Protein AF-B3ECC7-F1 (afdb_monomer)

Solvent-accessible surface area (backbone atoms only — not comparable to full-atom values): 9288 Å² total; per-residue (Å²): 132,88,82,81,90,78,91,80,85,77,79,79,78,79,78,76,78,77,79,74,76,77,72,76,84,70,69,88,86,57,71,45,58,71,54,90,91,34,68,69,42,47,49,49,49,48,40,50,42,54,49,44,29,71,76,68,73,46,72,62,42,71,50,73,76,47,57,38,36,39,89,56,33,34,34,37,36,26,35,37,21,37,80,88,62,82,46,76,52,71,75,48,46,36,36,33,37,52,53,97,90,40,54,37,80,72,42,67,66,49,76,50,69,89,38,77,86,9,58,70,17,89,60,33,68,58,54,49,42,67,78,36,77,82,58,59,70,87,60,47,79,74,77,90,65,73,95,121

Foldseek 3Di:
DDDDDDDDPPPPPPPPPPPPPPPPPFDPPDKDFDDPPDPVVVLQVVQVQVVCCVPPVARWDWDWPDWIDGPQKIWTWTFTAHPVRPGTHDIWIFIWGQDPNHIHTPDTFDDDCPDCCGPNHPCNVVVVCVVPVPDDSVNPPPPPPDPD

Structure (mmCIF, N/CA/C/O backbone):
data_AF-B3ECC7-F1
#
_entry.id   AF-B3ECC7-F1
#
loop_
_atom_site.group_PDB
_atom_site.id
_atom_site.type_symbol
_atom_site.label_atom_id
_atom_site.label_alt_id
_atom_site.label_comp_id
_atom_site.label_asym_id
_atom_site.label_entity_id
_atom_site.label_seq_id
_atom_site.pdbx_PDB_ins_code
_atom_site.Cartn_x
_atom_site.Cartn_y
_atom_site.Cartn_z
_atom_site.occupancy
_atom_site.B_iso_or_equiv
_atom_site.auth_seq_id
_atom_site.auth_comp_id
_atom_site.auth_asym_id
_atom_site.auth_atom_id
_atom_site.pdbx_PDB_model_num
ATOM 1 N N . MET A 1 1 ? -70.792 -45.059 12.891 1.00 40.53 1 MET A N 1
ATOM 2 C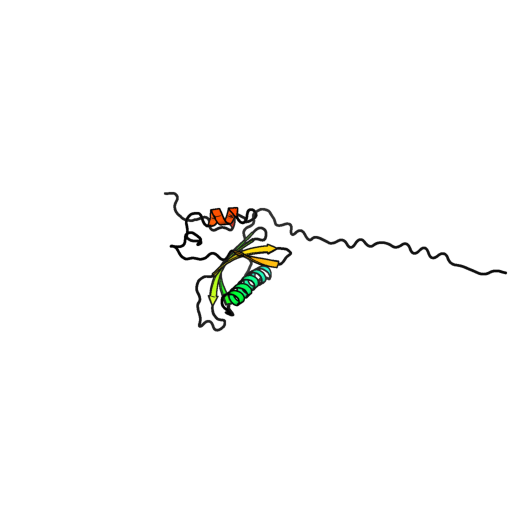 CA . MET A 1 1 ? -69.561 -45.835 12.640 1.00 40.53 1 MET A CA 1
ATOM 3 C C . MET A 1 1 ? -68.380 -44.907 12.806 1.00 40.53 1 MET A C 1
ATOM 5 O O . MET A 1 1 ? -68.370 -43.847 12.200 1.00 40.53 1 MET A O 1
ATOM 9 N N . LEU A 1 2 ? -67.477 -45.301 13.702 1.00 46.38 2 LEU A N 1
ATOM 10 C CA . LEU A 1 2 ? -66.160 -44.722 13.964 1.00 46.38 2 LEU A CA 1
ATOM 11 C C . LEU A 1 2 ? -65.395 -44.405 12.669 1.00 46.38 2 LEU A C 1
ATOM 13 O O . LEU A 1 2 ? -65.556 -45.140 11.701 1.00 46.38 2 LEU A O 1
ATOM 17 N N . LEU A 1 3 ? -64.496 -43.415 12.692 1.00 41.88 3 LEU A N 1
ATOM 18 C CA . LEU A 1 3 ? -63.047 -43.674 12.723 1.00 41.88 3 LEU A CA 1
ATOM 19 C C . LEU A 1 3 ? -62.225 -42.354 12.666 1.00 41.88 3 LEU A C 1
ATOM 21 O O . LEU A 1 3 ? -62.325 -41.607 11.705 1.00 41.88 3 LEU A O 1
ATOM 25 N N . PHE A 1 4 ? -61.417 -42.136 13.717 1.00 44.81 4 PHE A N 1
ATOM 26 C CA . PHE A 1 4 ? -60.007 -41.686 13.737 1.00 44.81 4 PHE A CA 1
ATOM 27 C C . PHE A 1 4 ? -59.604 -40.356 13.043 1.00 44.81 4 PHE A C 1
ATOM 29 O O . PHE A 1 4 ? -59.762 -40.191 11.847 1.00 44.81 4 PHE A O 1
ATOM 36 N N . SER A 1 5 ? -59.098 -39.363 13.801 1.00 49.75 5 SER A N 1
ATOM 37 C CA . SER A 1 5 ? -57.654 -39.156 14.116 1.00 49.75 5 SER A CA 1
ATOM 38 C C . SER A 1 5 ? -56.976 -38.336 12.991 1.00 49.75 5 SER A C 1
ATOM 40 O O . SER A 1 5 ? -57.178 -38.632 11.829 1.00 49.75 5 SER A O 1
ATOM 42 N N . VAL A 1 6 ? -56.200 -37.264 13.166 1.00 57.09 6 VAL A N 1
ATOM 43 C CA . VAL A 1 6 ? -55.197 -36.877 14.164 1.00 57.09 6 VAL A CA 1
ATOM 44 C C . VAL A 1 6 ? -55.022 -35.349 14.063 1.00 57.09 6 VAL A C 1
ATOM 46 O O . VAL A 1 6 ? -54.945 -34.800 12.965 1.00 57.09 6 VAL A O 1
ATOM 49 N N . TYR A 1 7 ? -54.909 -34.672 15.206 1.00 50.69 7 TYR A N 1
ATOM 50 C CA . TYR A 1 7 ? -54.369 -33.315 15.319 1.00 50.69 7 TYR A CA 1
ATOM 51 C C . TYR A 1 7 ? -52.893 -33.301 14.889 1.00 50.69 7 TYR A C 1
ATOM 53 O O . TYR A 1 7 ? -52.063 -33.891 15.575 1.00 50.69 7 TYR A O 1
ATOM 61 N N . PHE A 1 8 ? -52.536 -32.580 13.826 1.00 48.84 8 PHE A N 1
ATOM 62 C CA . PHE A 1 8 ? -51.145 -32.178 13.597 1.00 48.84 8 PHE A CA 1
ATOM 63 C C . PHE A 1 8 ? -51.011 -30.667 13.777 1.00 48.84 8 PHE A C 1
ATOM 65 O O . PHE A 1 8 ? -51.157 -29.876 12.848 1.00 48.84 8 PHE A O 1
ATOM 72 N N . LEU A 1 9 ? -50.728 -30.281 15.023 1.00 53.88 9 LEU A N 1
ATOM 73 C CA . LEU A 1 9 ? -50.093 -29.012 15.360 1.00 53.88 9 LEU A CA 1
ATOM 74 C C . LEU A 1 9 ? -48.678 -29.033 14.775 1.00 53.88 9 LEU A C 1
ATOM 76 O O . LEU A 1 9 ? -47.767 -29.604 15.370 1.00 53.88 9 LEU A O 1
ATOM 80 N N . VAL A 1 10 ? -48.480 -28.414 13.614 1.00 55.78 10 VAL A N 1
ATOM 81 C CA . VAL A 1 10 ? -47.130 -28.073 13.155 1.00 55.78 10 VAL A CA 1
ATOM 82 C C . VAL A 1 10 ? -46.835 -26.671 13.669 1.00 55.78 10 VAL A C 1
ATOM 84 O O . VAL A 1 10 ? -47.124 -25.664 13.028 1.00 55.78 10 VAL A O 1
ATOM 87 N N . SER A 1 11 ? -46.301 -26.611 14.886 1.00 54.09 11 SER A N 1
ATOM 88 C CA . SER A 1 11 ? -45.665 -25.418 15.430 1.00 54.09 11 SER A CA 1
ATOM 89 C C . SER A 1 11 ? -44.449 -25.080 14.568 1.00 54.09 11 SER A C 1
ATOM 91 O O . SER A 1 11 ? -43.382 -25.679 14.715 1.00 54.09 11 SER A O 1
ATOM 93 N N . GLY A 1 12 ? -44.618 -24.145 13.636 1.00 51.28 12 GLY A N 1
ATOM 94 C CA . GLY A 1 12 ? -43.517 -23.568 12.877 1.00 51.28 12 GLY A CA 1
ATOM 95 C C . GLY A 1 12 ? -42.634 -22.741 13.805 1.00 51.28 12 GLY A C 1
ATOM 96 O O . GLY A 1 12 ? -42.930 -21.581 14.078 1.00 51.28 12 GLY A O 1
ATOM 97 N N . ILE A 1 13 ? -41.549 -23.331 14.305 1.00 61.47 13 ILE A N 1
ATOM 98 C CA . ILE A 1 13 ? -40.474 -22.568 14.937 1.00 61.47 13 ILE A CA 1
ATOM 99 C C . ILE A 1 13 ? -39.724 -21.880 13.801 1.00 61.47 13 ILE A C 1
ATOM 101 O O . ILE A 1 13 ? -38.911 -22.493 13.110 1.00 61.47 13 ILE A O 1
ATOM 105 N N . ALA A 1 14 ? -40.016 -20.599 13.587 1.00 56.44 14 ALA A N 1
ATOM 106 C CA . ALA A 1 14 ? -39.147 -19.737 12.807 1.00 56.44 14 ALA A CA 1
ATOM 107 C C . ALA A 1 14 ? -37.812 -19.633 13.557 1.00 56.44 14 ALA A C 1
ATOM 109 O O . ALA A 1 14 ? -37.671 -18.859 14.504 1.00 56.44 14 ALA A O 1
ATOM 110 N N . VAL A 1 15 ? -36.836 -20.456 13.171 1.00 57.56 15 VAL A N 1
ATOM 111 C CA . VAL A 1 15 ? -35.451 -20.292 13.611 1.00 57.56 15 VAL A CA 1
ATOM 112 C C . VAL A 1 15 ? -34.955 -19.015 12.948 1.00 57.56 15 VAL A C 1
ATOM 114 O O . VAL A 1 15 ? -34.522 -19.018 11.798 1.00 57.56 15 VAL A O 1
ATOM 117 N N . ALA A 1 16 ? -35.091 -17.897 13.662 1.00 59.84 16 ALA A N 1
ATOM 118 C CA . ALA A 1 16 ? -34.463 -16.640 13.308 1.00 59.84 16 ALA A CA 1
ATOM 119 C C . ALA A 1 16 ? -32.955 -16.897 13.218 1.00 59.84 16 ALA A C 1
ATOM 121 O O . ALA A 1 16 ? -32.269 -17.022 14.235 1.00 59.84 16 ALA A O 1
ATOM 122 N N . GLY A 1 17 ? -32.460 -17.054 11.989 1.00 49.75 17 GLY A N 1
ATOM 123 C CA . GLY A 1 17 ? -31.043 -17.165 11.697 1.00 49.75 17 GLY A CA 1
ATOM 124 C C . GLY A 1 17 ? -30.351 -15.937 12.262 1.00 49.75 17 GLY A C 1
ATOM 125 O O . GLY A 1 17 ? -30.467 -14.841 11.719 1.00 49.75 17 GLY A O 1
ATOM 126 N N . GLN A 1 18 ? -29.670 -16.115 13.390 1.00 58.50 18 GLN A N 1
ATOM 127 C CA . GLN A 1 18 ? -28.826 -15.092 13.975 1.00 58.50 18 GLN A CA 1
ATOM 128 C C . GLN A 1 18 ? -27.683 -14.846 12.993 1.00 58.50 18 GLN A C 1
ATOM 130 O O . GLN A 1 18 ? -26.683 -15.568 13.001 1.00 58.50 18 GLN A O 1
ATOM 135 N N . LEU A 1 19 ? -27.824 -13.827 12.141 1.00 55.97 19 LEU A N 1
ATOM 136 C CA . LEU A 1 19 ? -26.679 -13.206 11.496 1.00 55.97 19 LEU A CA 1
ATOM 137 C C . LEU A 1 19 ? -25.778 -12.712 12.626 1.00 55.97 19 LEU A C 1
ATOM 139 O O . LEU A 1 19 ? -25.986 -11.648 13.208 1.00 55.97 19 LEU A O 1
ATOM 143 N N . ARG A 1 20 ? -24.776 -13.517 12.977 1.00 61.06 20 ARG A N 1
ATOM 144 C CA . ARG A 1 20 ? -23.660 -13.054 13.785 1.00 61.06 20 ARG A CA 1
ATOM 145 C C . ARG A 1 20 ? -22.873 -12.092 12.912 1.00 61.06 20 ARG A C 1
ATOM 147 O O . ARG A 1 20 ? -21.938 -12.494 12.224 1.00 61.06 20 ARG A O 1
ATOM 154 N N . LEU A 1 21 ? -23.243 -10.816 12.957 1.00 58.56 21 LEU A N 1
ATOM 155 C CA . LEU A 1 21 ? -22.301 -9.750 12.669 1.00 58.56 21 LEU A CA 1
ATOM 156 C C . LEU A 1 21 ? -21.178 -9.916 13.695 1.00 58.56 21 LEU A C 1
ATOM 158 O O . LEU A 1 21 ? -21.292 -9.513 14.851 1.00 58.56 21 LEU A O 1
ATOM 162 N N . ARG A 1 22 ? -20.103 -10.605 13.300 1.00 57.41 22 ARG A N 1
ATOM 163 C CA . ARG A 1 22 ? -18.816 -10.477 13.973 1.00 57.41 22 ARG A CA 1
ATOM 164 C C . ARG A 1 22 ? -18.351 -9.056 13.691 1.00 57.41 22 ARG A C 1
ATOM 166 O O . ARG A 1 22 ? -17.585 -8.814 12.764 1.00 57.41 22 ARG A O 1
ATOM 173 N N . GLU A 1 23 ? -18.848 -8.113 14.477 1.00 55.34 23 GLU A N 1
ATOM 174 C CA . GLU A 1 23 ? -18.163 -6.848 14.661 1.00 55.34 23 GLU A CA 1
ATOM 175 C C . GLU A 1 23 ? -16.801 -7.198 15.247 1.00 55.34 23 GLU A C 1
ATOM 177 O O . GLU A 1 23 ? -16.674 -7.632 16.395 1.00 55.34 23 GLU A O 1
ATOM 182 N N . ALA A 1 24 ? -15.770 -7.100 14.411 1.00 58.47 24 ALA A N 1
ATOM 183 C CA . ALA A 1 24 ? -14.407 -7.105 14.887 1.00 58.47 24 ALA A CA 1
ATOM 184 C C . ALA A 1 24 ? -14.300 -5.961 15.903 1.00 58.47 24 ALA A C 1
ATOM 186 O O . ALA A 1 24 ? -14.304 -4.790 15.525 1.00 58.47 24 ALA A O 1
ATOM 187 N N . ARG A 1 25 ? -14.244 -6.290 17.200 1.00 54.62 25 ARG A N 1
ATOM 188 C CA . ARG A 1 25 ? -13.827 -5.349 18.244 1.00 54.62 25 ARG A CA 1
ATOM 189 C C . ARG A 1 25 ? -12.367 -4.995 17.971 1.00 54.62 25 ARG A C 1
ATOM 191 O O . ARG A 1 25 ? -11.452 -5.635 18.478 1.00 54.62 25 ARG A O 1
ATOM 198 N N . GLY A 1 26 ? -12.170 -4.014 17.098 1.00 47.75 26 GLY A N 1
ATOM 199 C CA . GLY A 1 26 ? -10.897 -3.356 16.876 1.00 47.75 26 GLY A CA 1
ATOM 200 C C . GLY A 1 26 ? -10.593 -2.491 18.087 1.00 47.75 26 GLY A C 1
ATOM 201 O O . GLY A 1 26 ? -11.236 -1.465 18.301 1.00 47.75 26 GLY A O 1
ATOM 202 N N . ASP A 1 27 ? -9.635 -2.954 18.880 1.00 50.75 27 ASP A N 1
ATOM 203 C CA . ASP A 1 27 ? -9.103 -2.264 20.045 1.00 50.75 27 ASP A CA 1
ATOM 204 C C . ASP A 1 27 ? -8.594 -0.852 19.689 1.00 50.75 27 ASP A C 1
ATOM 206 O O . ASP A 1 27 ? -8.146 -0.551 18.574 1.00 50.75 27 ASP A O 1
ATOM 210 N N . VAL A 1 28 ? -8.701 0.049 20.656 1.00 54.84 28 VAL A N 1
ATOM 211 C CA . VAL A 1 28 ? -8.437 1.477 20.541 1.00 54.84 28 VAL A CA 1
ATOM 212 C C . VAL A 1 28 ? -6.953 1.707 20.205 1.00 54.84 28 VAL A C 1
ATOM 214 O O . VAL A 1 28 ? -6.069 1.475 21.015 1.00 54.84 28 VAL A O 1
ATOM 217 N N . ARG A 1 29 ? -6.685 2.251 19.007 1.00 59.75 29 ARG A N 1
ATOM 218 C CA . ARG A 1 29 ? -5.416 2.904 18.586 1.00 59.75 29 ARG A CA 1
ATOM 219 C C . ARG A 1 29 ? -4.175 2.021 18.389 1.00 59.75 29 ARG A C 1
ATOM 221 O O . ARG A 1 29 ? -3.090 2.577 18.233 1.00 59.75 29 ARG A O 1
ATOM 228 N N . LYS A 1 30 ? -4.271 0.693 18.335 1.00 86.19 30 LYS A N 1
ATOM 229 C CA . LYS A 1 30 ? -3.072 -0.103 18.032 1.00 86.19 30 LYS A CA 1
ATOM 230 C C . LYS A 1 30 ? -2.703 0.040 16.552 1.00 86.19 30 LYS A C 1
ATOM 232 O O . LYS A 1 30 ? -3.454 -0.381 15.671 1.00 86.19 30 LYS A O 1
ATOM 237 N N . VAL A 1 31 ? -1.569 0.680 16.287 1.00 92.62 31 VAL A N 1
ATOM 238 C CA . VAL A 1 31 ? -0.858 0.549 15.012 1.00 92.62 31 VAL A CA 1
ATOM 239 C C . VAL A 1 31 ? 0.014 -0.686 15.114 1.00 92.62 31 VAL A C 1
ATOM 241 O O . VAL A 1 31 ? 0.659 -0.910 16.140 1.00 92.62 31 VAL A O 1
ATOM 244 N N . TYR A 1 32 ? 0.017 -1.503 14.075 1.00 95.06 32 TYR A N 1
ATOM 245 C CA . TYR A 1 32 ? 0.859 -2.686 14.018 1.00 95.06 32 TYR A CA 1
ATOM 246 C C . TYR A 1 32 ? 1.281 -2.981 12.584 1.00 95.06 32 TYR A C 1
ATOM 248 O O . TYR A 1 32 ? 0.725 -2.445 11.626 1.00 95.06 32 TYR A O 1
ATOM 256 N N . THR A 1 33 ? 2.267 -3.858 12.448 1.00 96.50 33 THR A N 1
ATOM 257 C CA . THR A 1 33 ? 2.686 -4.417 11.166 1.00 96.50 33 THR A CA 1
ATOM 258 C C . THR A 1 33 ? 2.278 -5.889 11.144 1.00 96.50 33 THR A C 1
ATOM 260 O O . THR A 1 33 ? 2.731 -6.641 12.011 1.00 96.50 33 THR A O 1
ATOM 263 N N . PRO A 1 34 ? 1.420 -6.323 10.202 1.00 97.31 34 PRO A N 1
ATOM 264 C CA . PRO A 1 34 ? 1.100 -7.734 10.027 1.00 97.31 34 PRO A CA 1
ATOM 265 C C . PRO A 1 34 ? 2.367 -8.571 9.820 1.00 97.31 34 PRO A C 1
ATOM 267 O O . PRO A 1 34 ? 3.244 -8.209 9.029 1.00 97.31 34 PRO A O 1
ATOM 270 N N . ALA A 1 35 ? 2.469 -9.697 10.528 1.00 97.50 35 ALA A N 1
ATOM 271 C CA . ALA A 1 35 ? 3.645 -10.557 10.459 1.00 97.50 35 ALA A CA 1
ATOM 272 C C . ALA A 1 35 ? 3.868 -11.090 9.028 1.00 97.50 35 ALA A C 1
ATOM 274 O O . ALA A 1 35 ? 2.893 -11.355 8.307 1.00 97.50 35 ALA A O 1
ATOM 275 N N . PRO A 1 36 ? 5.126 -11.288 8.592 1.00 96.44 36 PRO A N 1
ATOM 276 C CA . PRO A 1 36 ? 5.413 -11.987 7.346 1.00 96.44 36 PRO A CA 1
ATOM 277 C C . PRO A 1 36 ? 4.691 -13.336 7.250 1.00 96.44 36 PRO A C 1
ATOM 279 O O . PRO A 1 36 ? 4.701 -14.107 8.200 1.00 96.44 36 PRO A O 1
ATOM 282 N N . GLY A 1 37 ? 4.042 -13.596 6.109 1.00 94.88 37 GLY A N 1
ATOM 283 C CA . GLY A 1 37 ? 3.278 -14.828 5.877 1.00 94.88 37 GLY A CA 1
ATOM 284 C C . GLY A 1 37 ? 1.905 -14.895 6.558 1.00 94.88 37 GLY A C 1
ATOM 285 O O . GLY A 1 37 ? 1.196 -15.874 6.358 1.00 94.88 37 GLY A O 1
ATOM 286 N N . SER A 1 38 ? 1.500 -13.882 7.334 1.00 98.12 38 SER A N 1
ATOM 287 C CA . SER A 1 38 ? 0.144 -13.839 7.896 1.00 98.12 38 SER A CA 1
ATOM 288 C C . SER A 1 38 ? -0.927 -13.679 6.811 1.00 98.12 38 SER A C 1
ATOM 290 O O . SER A 1 38 ? -0.677 -13.106 5.746 1.00 98.12 38 SER A O 1
ATOM 292 N N . GLU A 1 39 ? -2.137 -14.158 7.109 1.00 98.06 39 GLU A N 1
ATOM 293 C CA . GLU A 1 39 ? -3.307 -14.040 6.232 1.00 98.06 39 GLU A CA 1
ATOM 294 C C . GLU A 1 39 ? -3.599 -12.572 5.894 1.00 98.06 39 GLU A C 1
ATOM 296 O O . GLU A 1 39 ? -3.619 -12.207 4.725 1.00 98.06 39 GLU A O 1
ATOM 301 N N . GLU A 1 40 ? -3.675 -11.694 6.901 1.00 98.19 40 GLU A N 1
ATOM 302 C CA . GLU A 1 40 ? -3.927 -10.263 6.688 1.00 98.19 40 GLU A CA 1
ATOM 303 C C . GLU A 1 40 ? -2.865 -9.599 5.798 1.00 98.19 40 GLU A C 1
ATOM 305 O O . GLU A 1 40 ? -3.205 -8.834 4.894 1.00 98.19 40 GLU A O 1
ATOM 310 N N . ARG A 1 41 ? -1.574 -9.913 6.000 1.00 98.62 41 ARG A N 1
ATOM 311 C CA . ARG A 1 41 ? -0.504 -9.402 5.128 1.00 98.62 41 ARG A CA 1
ATOM 312 C C . ARG A 1 41 ? -0.698 -9.867 3.689 1.00 98.62 41 ARG A C 1
ATOM 314 O O . ARG A 1 41 ? -0.470 -9.094 2.762 1.00 98.62 41 ARG A O 1
ATOM 321 N N . THR A 1 42 ? -1.075 -11.129 3.514 1.00 98.44 42 THR A N 1
ATOM 322 C CA . THR A 1 42 ? -1.279 -11.742 2.201 1.00 98.44 42 THR A CA 1
ATOM 323 C C . THR A 1 42 ? -2.444 -11.077 1.479 1.00 98.44 42 THR A C 1
ATOM 325 O O . THR A 1 42 ? -2.248 -10.592 0.371 1.00 98.44 42 THR A O 1
ATOM 328 N N . GLU A 1 43 ? -3.593 -10.922 2.139 1.00 98.56 43 GLU A N 1
ATOM 329 C CA . GLU A 1 43 ? -4.777 -10.263 1.573 1.00 98.56 43 GLU A CA 1
ATOM 330 C C . GLU A 1 43 ? -4.506 -8.809 1.151 1.00 98.56 43 GLU A C 1
ATOM 332 O O . GLU A 1 43 ? -4.935 -8.377 0.079 1.00 98.56 43 GLU A O 1
ATOM 337 N N . ILE A 1 44 ? -3.778 -8.047 1.976 1.00 98.75 44 ILE A N 1
ATOM 338 C CA . ILE A 1 44 ? -3.386 -6.665 1.660 1.00 98.75 44 ILE A CA 1
ATOM 339 C C . ILE A 1 44 ? -2.506 -6.634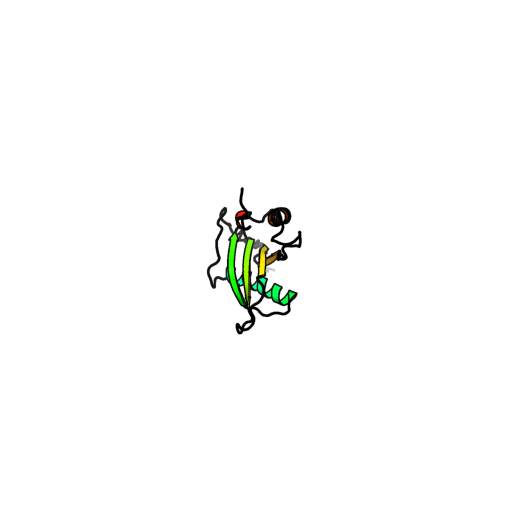 0.406 1.00 98.75 44 ILE A C 1
ATOM 341 O O . ILE A 1 44 ? -2.750 -5.847 -0.510 1.00 98.75 44 ILE A O 1
ATOM 345 N N . LEU A 1 45 ? -1.484 -7.493 0.349 1.00 98.75 45 LEU A N 1
ATOM 346 C CA . LEU A 1 45 ? -0.569 -7.540 -0.790 1.00 98.75 45 LEU A CA 1
ATOM 347 C C . LEU A 1 45 ? -1.252 -8.074 -2.053 1.00 98.75 45 LEU A C 1
ATOM 349 O O . LEU A 1 45 ? -0.931 -7.604 -3.139 1.00 98.75 45 LEU A O 1
ATOM 353 N N . ASP A 1 46 ? -2.210 -8.990 -1.940 1.00 98.56 46 ASP A N 1
ATOM 354 C CA . ASP A 1 46 ? -2.995 -9.475 -3.078 1.00 98.56 46 ASP A CA 1
ATOM 355 C C . ASP A 1 46 ? -3.867 -8.371 -3.676 1.00 98.56 46 ASP A C 1
ATOM 357 O O . ASP A 1 46 ? -3.903 -8.218 -4.897 1.00 98.56 46 ASP A O 1
ATOM 361 N N . ALA A 1 47 ? -4.491 -7.532 -2.842 1.00 98.62 47 ALA A N 1
ATOM 362 C CA . ALA A 1 47 ? -5.209 -6.351 -3.318 1.00 98.62 47 ALA A CA 1
ATOM 363 C C . ALA A 1 47 ? -4.293 -5.403 -4.113 1.00 98.62 47 ALA A C 1
ATOM 365 O O . ALA A 1 47 ? -4.687 -4.895 -5.164 1.00 98.62 47 ALA A O 1
ATOM 366 N N . MET A 1 48 ? -3.053 -5.210 -3.655 1.00 98.69 48 MET A N 1
ATOM 367 C CA . MET A 1 48 ? -2.055 -4.417 -4.380 1.00 98.69 48 MET A CA 1
ATOM 368 C C . MET A 1 48 ? -1.606 -5.096 -5.682 1.00 98.69 48 MET A C 1
ATOM 370 O O . MET A 1 48 ? -1.517 -4.421 -6.704 1.00 98.69 48 MET A O 1
ATOM 374 N N . ARG A 1 49 ? -1.372 -6.418 -5.690 1.00 98.31 49 ARG A N 1
ATOM 375 C CA . ARG A 1 49 ? -0.978 -7.167 -6.901 1.00 98.31 49 ARG A CA 1
ATOM 376 C C . ARG A 1 49 ? -2.048 -7.088 -7.978 1.00 98.31 49 ARG A C 1
ATOM 378 O O . ARG A 1 49 ? -1.720 -6.807 -9.124 1.00 98.31 49 ARG A O 1
ATOM 385 N N . MET A 1 50 ? -3.316 -7.284 -7.606 1.00 98.19 50 MET A N 1
ATOM 386 C CA . MET A 1 50 ? -4.438 -7.143 -8.537 1.00 98.19 50 MET A CA 1
ATOM 387 C C . MET A 1 50 ? -4.453 -5.754 -9.170 1.00 98.19 50 MET A C 1
ATOM 389 O O . MET A 1 50 ? -4.657 -5.641 -10.374 1.00 98.19 50 MET A O 1
ATOM 393 N N . LYS A 1 51 ? -4.183 -4.704 -8.385 1.00 98.12 51 LYS A N 1
ATOM 394 C CA . LYS A 1 51 ? -4.171 -3.338 -8.905 1.00 98.12 51 LYS A CA 1
ATOM 395 C C . LYS A 1 51 ? -2.977 -3.051 -9.813 1.00 98.12 51 LYS A C 1
ATOM 397 O O . LYS A 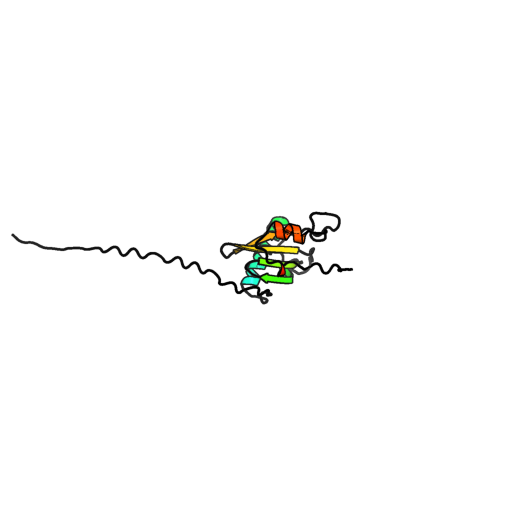1 51 ? -3.149 -2.395 -10.832 1.00 98.12 51 LYS A O 1
ATOM 402 N N . VAL A 1 52 ? -1.791 -3.569 -9.494 1.00 97.69 52 VAL A N 1
ATOM 403 C CA . VAL A 1 52 ? -0.622 -3.475 -10.388 1.00 97.69 52 VAL A CA 1
ATOM 404 C C . VAL A 1 52 ? -0.884 -4.210 -11.704 1.00 97.69 52 VAL A C 1
ATOM 406 O O . VAL A 1 52 ? -0.600 -3.665 -12.768 1.00 97.69 52 VAL A O 1
ATOM 409 N N . LYS A 1 53 ? -1.487 -5.404 -11.647 1.00 97.50 53 LYS A N 1
ATOM 410 C CA . LYS A 1 53 ? -1.887 -6.150 -12.844 1.00 97.50 53 LYS A CA 1
ATOM 411 C C . LYS A 1 53 ? -2.913 -5.376 -13.671 1.00 97.50 53 LYS A C 1
ATOM 413 O O . LYS A 1 53 ? -2.768 -5.286 -14.879 1.00 97.50 53 LYS A O 1
ATOM 418 N N . GLU A 1 54 ? -3.915 -4.781 -13.031 1.00 98.00 54 GLU A N 1
ATOM 419 C CA . GLU A 1 54 ? -4.933 -3.959 -13.697 1.00 98.00 54 GLU A CA 1
ATOM 420 C C . GLU A 1 54 ? -4.329 -2.735 -14.406 1.00 98.00 54 GLU A C 1
ATOM 422 O O . GLU A 1 54 ? -4.699 -2.444 -15.538 1.00 98.00 54 GLU A O 1
ATOM 427 N N . LEU A 1 55 ? -3.412 -2.015 -13.749 1.00 95.75 55 LEU A N 1
ATOM 428 C CA . LEU A 1 55 ? -2.857 -0.758 -14.265 1.00 95.75 55 LEU A CA 1
ATOM 429 C C . LEU A 1 55 ? -1.736 -0.952 -15.292 1.00 95.75 55 LEU A C 1
ATOM 431 O O . LEU A 1 55 ? -1.572 -0.112 -16.175 1.00 95.75 55 LEU A O 1
ATOM 435 N N . HIS A 1 56 ? -0.947 -2.021 -15.162 1.00 95.00 56 HIS A N 1
ATOM 436 C CA . HIS A 1 56 ? 0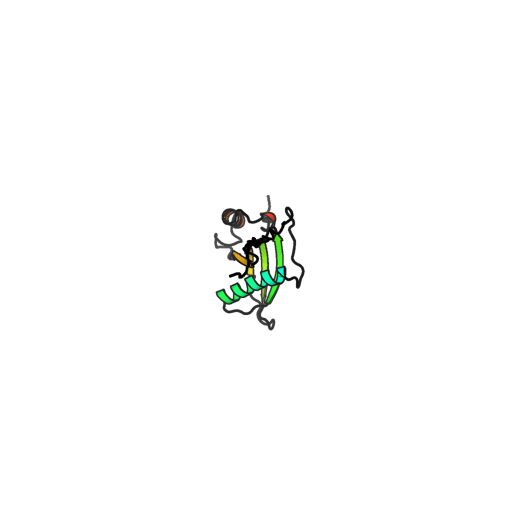.308 -2.181 -15.905 1.00 95.00 56 HIS A CA 1
ATOM 437 C C . HIS A 1 56 ? 0.460 -3.542 -16.597 1.00 95.00 56 HIS A C 1
ATOM 439 O O . HIS A 1 56 ? 1.473 -3.772 -17.248 1.00 95.00 56 HIS A O 1
ATOM 445 N N . ASP A 1 57 ? -0.498 -4.459 -16.437 1.00 96.38 57 ASP A N 1
ATOM 446 C CA . ASP A 1 57 ? -0.419 -5.855 -16.897 1.00 96.38 57 ASP A CA 1
ATOM 447 C C . ASP A 1 57 ? 0.789 -6.641 -16.338 1.00 96.38 57 ASP A C 1
ATOM 449 O O . ASP A 1 57 ? 1.193 -7.677 -16.867 1.00 96.38 57 ASP A O 1
ATOM 453 N N . LEU A 1 58 ? 1.338 -6.200 -15.199 1.00 95.19 58 LEU A N 1
ATOM 454 C CA . LEU A 1 58 ? 2.510 -6.812 -14.568 1.00 95.19 58 LEU A CA 1
ATOM 455 C C . LEU A 1 58 ? 2.143 -7.796 -13.453 1.00 95.19 58 LEU A C 1
ATOM 457 O O . LEU A 1 58 ? 1.399 -7.476 -12.525 1.00 95.19 58 LEU A O 1
ATOM 461 N N . ASP A 1 59 ? 2.765 -8.974 -13.497 1.00 95.50 59 ASP A N 1
ATOM 462 C CA . ASP A 1 59 ? 2.765 -9.946 -12.406 1.00 95.50 59 ASP A CA 1
ATOM 463 C C . ASP A 1 59 ? 3.986 -9.727 -11.503 1.00 95.50 59 ASP A C 1
ATOM 465 O O . ASP A 1 59 ? 5.128 -9.987 -11.894 1.00 95.50 59 ASP A O 1
ATOM 469 N N . VAL A 1 60 ? 3.749 -9.254 -10.275 1.00 97.19 60 VAL A N 1
ATOM 470 C CA . VAL A 1 60 ? 4.818 -8.797 -9.374 1.00 97.19 60 VAL A CA 1
ATOM 471 C C . VAL A 1 60 ? 4.888 -9.557 -8.050 1.00 97.19 60 VAL A C 1
ATOM 473 O O . VAL A 1 60 ? 3.889 -10.012 -7.483 1.00 97.19 60 VAL A O 1
ATOM 476 N N . ILE A 1 61 ? 6.100 -9.632 -7.505 1.00 97.12 61 ILE A N 1
ATOM 477 C CA . ILE A 1 61 ? 6.352 -9.859 -6.082 1.00 97.12 61 ILE A CA 1
ATOM 478 C C . ILE A 1 61 ? 6.688 -8.520 -5.424 1.00 97.12 61 ILE A C 1
ATOM 480 O O . ILE A 1 61 ? 7.319 -7.661 -6.031 1.00 97.12 61 ILE A O 1
ATOM 484 N N . PHE A 1 62 ? 6.279 -8.335 -4.172 1.00 97.88 62 PHE A N 1
ATOM 485 C CA . PHE A 1 62 ? 6.575 -7.108 -3.439 1.00 97.88 62 PHE A CA 1
ATOM 486 C C . PHE A 1 62 ? 7.696 -7.332 -2.437 1.00 97.88 62 PHE A C 1
ATOM 488 O O . PHE A 1 62 ? 7.584 -8.175 -1.544 1.00 97.88 62 PHE A O 1
ATOM 495 N N . VAL A 1 63 ? 8.731 -6.502 -2.524 1.00 97.25 63 VAL A N 1
ATOM 496 C CA . VAL A 1 63 ? 9.603 -6.232 -1.383 1.00 97.25 63 VAL A CA 1
ATOM 497 C C . VAL A 1 63 ? 8.926 -5.149 -0.553 1.00 97.25 63 VAL A C 1
ATOM 499 O O . VAL A 1 63 ? 8.824 -3.999 -0.973 1.00 97.25 63 VAL A O 1
ATOM 502 N N . VAL A 1 64 ? 8.408 -5.522 0.616 1.00 97.81 64 VAL A N 1
ATOM 503 C CA . VAL A 1 64 ? 7.708 -4.583 1.503 1.00 97.81 64 VAL A CA 1
ATOM 504 C C . VAL A 1 64 ? 8.734 -3.750 2.263 1.00 97.81 64 VAL A C 1
ATOM 506 O O . VAL A 1 64 ? 9.489 -4.302 3.062 1.00 97.81 64 VAL A O 1
ATOM 509 N N . LYS A 1 65 ? 8.733 -2.433 2.035 1.00 96.50 65 LYS A N 1
ATOM 510 C CA . LYS A 1 65 ? 9.590 -1.474 2.743 1.00 96.50 65 LYS A CA 1
ATOM 511 C C . LYS A 1 65 ? 8.956 -1.068 4.069 1.00 96.50 65 LYS A C 1
ATOM 513 O O . LYS A 1 65 ? 9.581 -1.201 5.115 1.00 96.50 65 LYS A O 1
ATOM 518 N N . THR A 1 66 ? 7.691 -0.650 4.042 1.00 95.50 66 THR A N 1
ATOM 519 C CA . THR A 1 66 ? 6.900 -0.386 5.252 1.00 95.50 66 THR A CA 1
ATOM 520 C C . THR A 1 66 ? 5.455 -0.848 5.073 1.00 95.50 66 THR A C 1
ATOM 522 O O . THR A 1 66 ? 4.919 -0.875 3.967 1.00 95.50 66 THR A O 1
ATOM 525 N N . MET A 1 67 ? 4.831 -1.271 6.171 1.00 96.75 67 MET A N 1
ATOM 526 C CA . MET A 1 67 ? 3.419 -1.645 6.217 1.00 96.75 67 MET A CA 1
ATOM 527 C C . MET A 1 67 ? 2.892 -1.382 7.622 1.00 96.75 67 MET A C 1
ATOM 529 O O . MET A 1 67 ? 3.373 -1.975 8.592 1.00 96.75 67 MET A O 1
ATOM 533 N N . THR A 1 68 ? 1.894 -0.518 7.727 1.00 95.88 68 THR A N 1
ATOM 534 C CA . THR A 1 68 ? 1.223 -0.203 8.987 1.00 95.88 68 THR A CA 1
ATOM 535 C C . THR A 1 68 ? -0.273 -0.394 8.826 1.00 95.88 68 THR A C 1
ATOM 537 O O . THR A 1 68 ? -0.858 0.005 7.823 1.00 95.88 68 THR A O 1
ATOM 540 N N . VAL A 1 69 ? -0.896 -1.027 9.816 1.00 96.88 69 VAL A N 1
ATOM 541 C CA . VAL A 1 69 ? -2.329 -1.318 9.852 1.00 96.88 69 VAL A CA 1
ATOM 542 C C . VAL A 1 69 ? -2.926 -0.767 11.138 1.00 96.88 69 VAL A C 1
ATOM 544 O O . VAL A 1 69 ? -2.335 -0.867 12.216 1.00 96.88 69 VAL A O 1
ATOM 547 N N . SER A 1 70 ? -4.102 -0.152 11.028 1.00 95.56 70 SER A N 1
ATOM 548 C CA . SER A 1 70 ? -4.903 0.271 12.174 1.00 95.56 70 SER A CA 1
ATOM 549 C C . SER A 1 70 ? -6.357 0.478 11.772 1.00 95.56 70 SER A C 1
ATOM 551 O O . SER A 1 70 ? -6.641 1.075 10.739 1.00 95.56 70 SER A O 1
ATOM 553 N N . LYS A 1 71 ? -7.295 0.014 12.608 1.00 93.69 71 LYS A N 1
ATOM 554 C CA . LYS A 1 71 ? -8.749 0.221 12.438 1.00 93.69 71 LYS A CA 1
ATOM 555 C C . LYS A 1 71 ? -9.273 -0.084 11.022 1.00 93.69 71 LYS A C 1
ATOM 557 O O . LYS A 1 71 ? -10.067 0.676 10.478 1.00 93.69 71 LYS A O 1
ATOM 562 N N . GLY A 1 72 ? -8.817 -1.185 10.423 1.00 95.88 72 GLY A N 1
ATOM 563 C CA . GLY A 1 72 ? -9.237 -1.591 9.078 1.00 95.88 72 GLY A CA 1
ATOM 564 C C . GLY A 1 72 ? -8.629 -0.767 7.940 1.00 95.88 72 GLY A C 1
ATOM 565 O O . GLY A 1 72 ? -9.036 -0.939 6.800 1.00 95.88 72 GLY A O 1
ATOM 566 N N . TRP A 1 73 ? -7.653 0.095 8.216 1.00 97.75 73 TRP A N 1
ATOM 567 C CA . TRP A 1 73 ? -6.870 0.808 7.211 1.00 97.75 73 TRP A CA 1
ATOM 568 C C . TRP A 1 73 ? -5.437 0.295 7.187 1.00 97.75 73 TRP A C 1
ATOM 570 O O . TRP A 1 73 ? -4.917 -0.118 8.225 1.00 97.75 73 TRP A O 1
ATOM 580 N N . ALA A 1 74 ? -4.800 0.357 6.021 1.00 97.69 74 ALA A N 1
ATOM 581 C CA . ALA A 1 74 ? -3.390 0.039 5.857 1.00 97.69 74 ALA A CA 1
ATOM 582 C C . ALA A 1 74 ? -2.691 1.092 4.995 1.00 97.69 74 ALA A C 1
ATOM 584 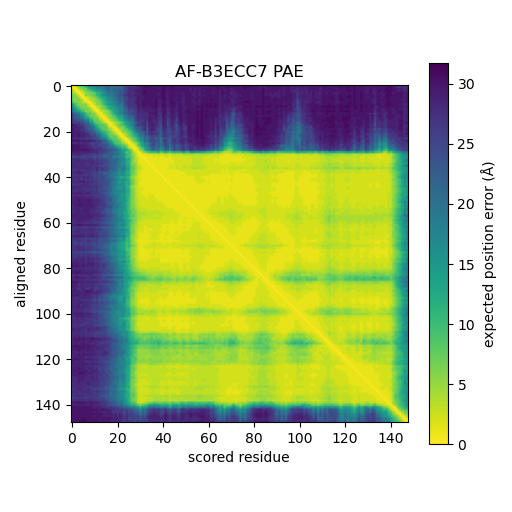O O . ALA A 1 74 ? -3.220 1.471 3.952 1.00 97.69 74 ALA A O 1
ATOM 585 N N . TRP A 1 75 ? -1.503 1.530 5.404 1.00 97.25 75 TRP A N 1
ATOM 586 C CA . TRP A 1 75 ? -0.577 2.275 4.552 1.00 97.25 75 TRP A CA 1
ATOM 587 C C . TRP A 1 75 ? 0.605 1.371 4.223 1.00 97.25 75 TRP A C 1
ATOM 589 O O . TRP A 1 75 ? 1.238 0.810 5.125 1.00 97.25 75 TRP A O 1
ATOM 599 N N . VAL A 1 76 ? 0.873 1.180 2.935 1.00 97.69 76 VAL A N 1
ATOM 600 C CA . VAL A 1 76 ? 1.864 0.210 2.469 1.00 97.69 76 VAL A CA 1
ATOM 601 C C . VAL A 1 76 ? 2.790 0.861 1.459 1.00 97.69 76 VAL A C 1
ATOM 603 O O . VAL A 1 76 ? 2.339 1.476 0.499 1.00 97.69 76 VAL A O 1
ATOM 606 N N . HIS A 1 77 ? 4.090 0.677 1.667 1.00 96.94 77 HIS A N 1
ATOM 607 C CA . HIS A 1 77 ? 5.155 1.066 0.752 1.00 96.94 77 HIS A CA 1
ATOM 608 C C . HIS A 1 77 ? 5.909 -0.183 0.319 1.00 96.94 77 HI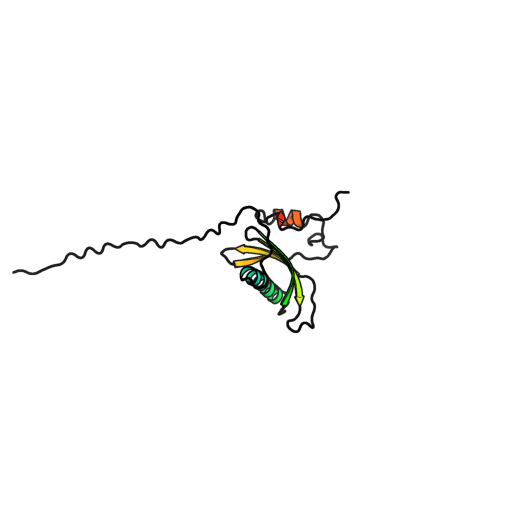S A C 1
ATOM 610 O O . HIS A 1 77 ? 6.447 -0.931 1.145 1.00 96.94 77 HIS A O 1
ATOM 616 N N . THR A 1 78 ? 5.954 -0.415 -0.985 1.00 97.69 78 THR A N 1
ATOM 617 C CA . THR A 1 78 ? 6.601 -1.583 -1.578 1.00 97.69 78 THR A CA 1
ATOM 618 C C . THR A 1 78 ? 7.520 -1.183 -2.719 1.00 97.69 78 THR A C 1
ATOM 620 O O . THR A 1 78 ? 7.336 -0.137 -3.327 1.00 97.69 78 THR A O 1
ATOM 623 N N . GLN A 1 79 ? 8.484 -2.047 -3.021 1.00 97.38 79 GLN A N 1
ATOM 624 C CA . GLN A 1 79 ? 9.179 -2.066 -4.300 1.00 97.38 79 GLN A CA 1
ATOM 625 C C . GLN A 1 79 ? 8.727 -3.328 -5.050 1.00 97.38 79 GLN A C 1
ATOM 627 O O . GLN A 1 79 ? 9.091 -4.441 -4.636 1.00 97.38 79 GLN A O 1
ATOM 632 N N . PRO A 1 80 ? 7.898 -3.197 -6.097 1.00 97.50 80 PRO A N 1
ATOM 633 C CA . PRO A 1 80 ? 7.516 -4.312 -6.942 1.00 97.50 80 PRO A CA 1
ATOM 634 C C . PRO A 1 80 ? 8.738 -4.838 -7.700 1.00 97.50 80 PRO A C 1
ATOM 636 O O . PRO A 1 80 ? 9.631 -4.092 -8.107 1.00 97.50 80 PRO A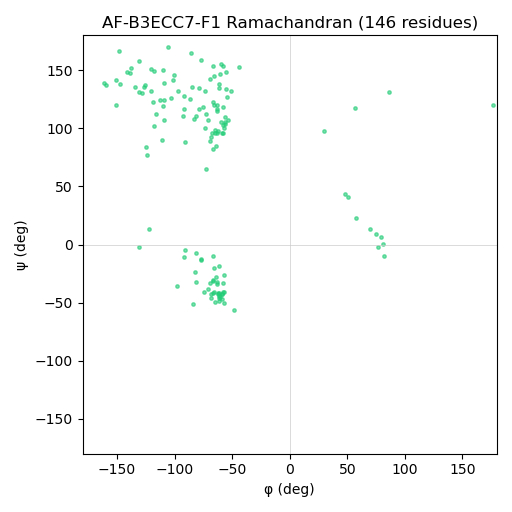 O 1
ATOM 639 N N . ARG A 1 81 ? 8.770 -6.149 -7.904 1.00 97.88 81 ARG A N 1
ATOM 640 C CA . ARG A 1 81 ? 9.765 -6.838 -8.722 1.00 97.88 81 ARG A CA 1
ATOM 641 C C . ARG A 1 81 ? 9.087 -7.893 -9.572 1.00 97.88 81 ARG A C 1
ATOM 643 O O . ARG A 1 81 ? 8.062 -8.450 -9.180 1.00 97.88 81 ARG A O 1
ATOM 650 N N . SER A 1 82 ? 9.684 -8.188 -10.713 1.00 96.00 82 SER A N 1
ATOM 651 C CA . SER A 1 82 ? 9.343 -9.377 -11.496 1.00 96.00 82 SER A CA 1
ATOM 652 C C . SER A 1 82 ? 9.530 -10.647 -10.654 1.00 96.00 82 SER A C 1
ATOM 654 O O . SER A 1 82 ? 10.329 -10.678 -9.713 1.00 96.00 82 SER A O 1
ATOM 656 N N . ARG A 1 83 ? 8.792 -11.713 -10.980 1.00 92.44 83 ARG A N 1
ATOM 657 C CA . ARG A 1 83 ? 8.850 -12.974 -10.222 1.00 92.44 83 ARG A CA 1
ATOM 658 C C . ARG A 1 83 ? 10.228 -13.647 -10.276 1.00 92.44 83 ARG A C 1
ATOM 660 O O . ARG A 1 83 ? 10.611 -14.286 -9.301 1.00 92.44 83 ARG A O 1
ATOM 667 N N . ASP A 1 84 ? 10.950 -13.502 -11.384 1.00 91.94 84 ASP A N 1
ATOM 668 C CA . ASP A 1 84 ? 12.312 -14.027 -11.545 1.00 91.94 84 ASP A CA 1
ATOM 669 C C . ASP A 1 84 ? 13.394 -13.127 -10.913 1.00 91.94 84 ASP A C 1
ATOM 671 O O . ASP A 1 84 ? 14.551 -13.527 -10.813 1.00 91.94 84 ASP A O 1
ATOM 675 N N . GLY A 1 85 ? 13.015 -11.934 -10.441 1.00 87.94 85 GLY A N 1
ATOM 676 C CA . GLY A 1 85 ? 13.898 -10.983 -9.774 1.00 87.94 85 GLY A CA 1
ATOM 677 C C . GLY A 1 85 ? 14.751 -10.118 -10.706 1.00 87.94 85 GLY A C 1
ATOM 678 O O . GLY A 1 85 ? 15.502 -9.288 -10.197 1.00 87.94 85 GLY A O 1
ATOM 679 N N . SER A 1 86 ? 14.638 -10.267 -12.029 1.00 92.25 86 SER A N 1
ATOM 680 C CA . SER A 1 86 ? 15.419 -9.500 -13.012 1.00 92.25 86 SER A CA 1
ATOM 681 C C . SER A 1 86 ? 14.937 -8.051 -13.151 1.00 92.25 86 SER A C 1
ATOM 683 O O . SER A 1 86 ? 15.735 -7.119 -13.218 1.00 92.25 86 SER A O 1
ATOM 685 N N . GLY A 1 87 ? 13.620 -7.852 -13.143 1.00 94.69 87 GLY A N 1
ATOM 686 C CA . GLY A 1 87 ? 12.962 -6.550 -13.136 1.00 94.69 87 GLY A CA 1
ATOM 687 C C . GLY A 1 87 ? 12.790 -5.995 -11.725 1.00 94.69 87 GLY A C 1
ATOM 688 O O . GLY A 1 87 ? 12.164 -6.639 -10.875 1.00 94.69 87 GLY A O 1
ATOM 689 N N . VAL A 1 88 ? 13.294 -4.779 -11.508 1.00 96.44 88 VAL A N 1
ATOM 690 C CA . VAL A 1 88 ? 13.029 -3.935 -10.336 1.00 96.44 88 VAL A CA 1
ATOM 691 C C . VAL A 1 88 ? 12.237 -2.724 -10.812 1.00 96.44 88 VAL A C 1
ATOM 693 O O . VAL A 1 88 ? 12.684 -2.025 -11.718 1.00 96.44 88 VAL A O 1
ATOM 696 N N . TYR A 1 89 ? 11.069 -2.493 -10.217 1.00 95.38 89 TYR A N 1
ATOM 697 C CA . TYR A 1 89 ? 10.167 -1.412 -10.609 1.00 95.38 89 TYR A CA 1
ATOM 698 C C . TYR A 1 89 ? 10.191 -0.262 -9.599 1.00 95.38 89 TYR A C 1
ATOM 700 O O . TYR A 1 89 ? 10.763 -0.382 -8.509 1.00 95.38 89 TYR A O 1
ATOM 708 N N . GLU A 1 90 ? 9.567 0.850 -9.983 1.00 93.00 90 GLU A N 1
ATOM 709 C CA . GLU A 1 90 ? 9.387 2.022 -9.127 1.00 93.00 90 GLU A CA 1
ATOM 710 C C . GLU A 1 90 ? 8.591 1.693 -7.864 1.00 93.00 90 GLU A C 1
ATOM 712 O O . GLU A 1 90 ? 7.820 0.731 -7.814 1.00 93.00 90 GLU A O 1
ATOM 717 N N . ASP A 1 91 ? 8.800 2.494 -6.821 1.00 94.75 91 ASP A N 1
ATOM 718 C CA . ASP A 1 91 ? 8.113 2.295 -5.555 1.00 94.75 91 ASP A CA 1
ATOM 719 C C . ASP A 1 91 ? 6.599 2.436 -5.723 1.00 94.75 91 ASP A C 1
ATOM 721 O O . ASP A 1 91 ? 6.094 3.375 -6.328 1.00 94.75 91 ASP A O 1
ATOM 725 N N . PHE A 1 92 ? 5.868 1.502 -5.124 1.00 96.19 92 PHE A N 1
ATOM 726 C CA . PHE A 1 92 ? 4.417 1.474 -5.163 1.00 96.19 92 PHE A CA 1
ATOM 727 C C . PHE A 1 92 ? 3.872 1.656 -3.751 1.00 96.19 92 PHE A C 1
ATOM 729 O O . PHE A 1 92 ? 4.047 0.802 -2.867 1.00 96.19 92 PHE A O 1
ATOM 736 N N . PHE A 1 93 ? 3.232 2.802 -3.552 1.00 96.56 93 PHE A N 1
ATOM 737 C CA . PHE A 1 93 ? 2.570 3.199 -2.321 1.00 96.56 93 PHE A CA 1
ATOM 738 C C . PHE A 1 93 ? 1.065 2.990 -2.461 1.00 96.56 93 PHE A C 1
ATOM 740 O O . PHE A 1 93 ? 0.484 3.268 -3.507 1.00 96.56 93 PHE A O 1
ATOM 747 N N . ALA A 1 94 ? 0.410 2.533 -1.398 1.00 97.75 94 ALA A N 1
ATOM 748 C CA . ALA A 1 94 ? -1.037 2.399 -1.392 1.00 97.75 94 ALA A CA 1
ATOM 749 C C . ALA A 1 94 ? -1.629 2.648 -0.006 1.00 97.75 94 ALA A C 1
ATOM 751 O O . ALA A 1 94 ? -1.137 2.139 1.006 1.00 97.75 94 ALA A O 1
ATOM 752 N N . LEU A 1 95 ? -2.750 3.368 0.011 1.00 98.00 95 LEU A N 1
ATOM 753 C CA . LEU A 1 95 ? -3.699 3.342 1.112 1.00 98.00 95 LEU A CA 1
ATOM 754 C C . LEU A 1 95 ? -4.751 2.278 0.813 1.00 98.00 95 LEU A C 1
ATOM 756 O O . LEU A 1 95 ? -5.396 2.316 -0.237 1.00 98.00 95 LEU A O 1
ATOM 760 N N . LEU A 1 96 ? -4.977 1.366 1.752 1.00 98.56 96 LEU A N 1
ATOM 761 C CA . LEU A 1 96 ? -6.026 0.361 1.662 1.00 98.56 96 LEU A CA 1
ATOM 762 C C . LEU A 1 96 ? -7.042 0.526 2.782 1.00 98.56 96 LEU A C 1
ATOM 764 O O . LEU A 1 96 ? -6.709 0.917 3.901 1.00 98.56 96 LEU A O 1
ATOM 768 N N . HIS A 1 97 ? -8.280 0.150 2.482 1.00 98.31 97 HIS A N 1
ATOM 769 C CA . HIS A 1 97 ? -9.366 0.070 3.447 1.00 98.31 97 HIS A CA 1
ATOM 770 C C . HIS A 1 97 ? -10.028 -1.301 3.350 1.00 98.31 97 HIS A C 1
ATOM 772 O O . HIS A 1 97 ? -10.395 -1.756 2.261 1.00 98.31 97 HIS A O 1
ATOM 778 N N . ARG A 1 98 ? -10.200 -1.947 4.501 1.00 97.81 98 ARG A N 1
ATOM 779 C CA . ARG A 1 98 ? -10.962 -3.174 4.658 1.00 97.81 98 ARG A CA 1
ATOM 780 C C . ARG A 1 98 ? -12.450 -2.854 4.746 1.00 97.81 98 ARG A C 1
ATOM 782 O O . ARG A 1 98 ? -12.922 -2.323 5.747 1.00 97.81 98 ARG A O 1
ATOM 789 N N . ARG A 1 99 ? -13.206 -3.216 3.713 1.00 93.94 99 ARG A N 1
ATOM 790 C CA . ARG A 1 99 ? -14.664 -3.056 3.647 1.00 93.94 99 ARG A CA 1
ATOM 791 C C . ARG A 1 99 ? -15.309 -4.420 3.467 1.00 93.94 99 ARG A C 1
ATOM 793 O O . ARG A 1 99 ? -14.873 -5.201 2.630 1.00 93.94 99 ARG A O 1
ATOM 800 N N . GLN A 1 100 ? -16.331 -4.720 4.271 1.00 93.06 100 GLN A N 1
ATOM 801 C CA . GLN A 1 100 ? -17.051 -6.005 4.211 1.00 93.06 100 GLN A CA 1
ATOM 802 C C . GLN A 1 100 ? -16.105 -7.224 4.249 1.00 93.06 100 GLN A C 1
ATOM 804 O O . GLN A 1 100 ? -16.262 -8.189 3.508 1.00 93.06 100 GLN A O 1
ATOM 809 N N . GLY A 1 101 ? -15.069 -7.149 5.091 1.00 92.81 101 GLY A N 1
ATOM 810 C CA . GLY A 1 101 ? -14.077 -8.213 5.252 1.00 92.81 101 GLY A CA 1
ATOM 811 C C . GLY A 1 101 ? -12.961 -8.242 4.203 1.00 92.81 101 GLY A C 1
ATOM 812 O O . GLY A 1 101 ? -11.971 -8.924 4.448 1.00 92.81 101 GLY A O 1
ATOM 813 N N . ARG A 1 102 ? -13.047 -7.469 3.112 1.00 96.56 102 ARG A N 1
ATOM 814 C CA . ARG A 1 102 ? -12.075 -7.475 2.006 1.00 96.56 102 ARG A CA 1
ATOM 815 C C . ARG A 1 102 ? -11.239 -6.202 1.964 1.00 96.56 102 ARG A C 1
ATOM 817 O O . ARG A 1 102 ? -11.770 -5.105 2.133 1.00 96.56 102 ARG A O 1
ATOM 824 N N . TRP A 1 103 ? -9.945 -6.343 1.701 1.00 98.44 103 TRP A N 1
ATOM 825 C CA . TRP A 1 103 ? -9.052 -5.214 1.453 1.00 98.44 103 TRP A CA 1
ATOM 826 C C . TRP A 1 103 ? -9.220 -4.682 0.028 1.00 98.44 103 TRP A C 1
ATOM 828 O O . TRP A 1 103 ? -9.284 -5.447 -0.932 1.00 98.44 103 TRP A O 1
ATOM 838 N N . SER A 1 104 ? -9.299 -3.360 -0.100 1.00 98.00 104 SER A N 1
ATOM 839 C CA . SER A 1 104 ? -9.387 -2.658 -1.383 1.00 98.00 104 SER A CA 1
ATOM 840 C C . SER A 1 104 ? -8.513 -1.411 -1.374 1.00 98.00 104 SER A C 1
ATOM 842 O O . SER A 1 104 ? -8.355 -0.780 -0.325 1.00 98.00 104 SER A O 1
ATOM 844 N N . ILE A 1 105 ? -7.969 -1.058 -2.538 1.00 98.19 105 ILE A N 1
ATOM 845 C CA . ILE A 1 105 ? -7.197 0.170 -2.742 1.00 98.19 105 ILE A CA 1
ATOM 846 C C . ILE A 1 105 ? -8.134 1.371 -2.590 1.00 98.19 105 ILE A C 1
ATOM 848 O O . ILE A 1 105 ? -9.147 1.467 -3.279 1.00 98.19 105 ILE A O 1
ATOM 852 N N . ALA A 1 106 ? -7.796 2.268 -1.669 1.00 97.88 106 ALA A N 1
ATOM 853 C CA . ALA A 1 106 ? -8.483 3.537 -1.465 1.00 97.88 106 ALA A CA 1
ATOM 854 C C . ALA A 1 106 ? -7.754 4.694 -2.163 1.00 97.88 106 ALA A C 1
ATOM 856 O O . ALA A 1 106 ? -8.414 5.590 -2.673 1.00 97.88 106 ALA A O 1
ATOM 857 N N . GLU A 1 107 ? -6.419 4.660 -2.195 1.00 97.00 107 GLU A N 1
ATOM 858 C CA . GLU A 1 107 ? -5.571 5.664 -2.846 1.00 97.00 107 GLU A CA 1
ATOM 859 C C . GLU A 1 107 ? -4.269 5.017 -3.328 1.00 97.00 107 GLU A C 1
ATOM 861 O O . GLU A 1 107 ? -3.681 4.211 -2.602 1.00 97.00 107 GLU A O 1
ATOM 866 N N . ILE A 1 108 ? -3.793 5.426 -4.505 1.00 96.50 108 ILE A N 1
ATOM 867 C CA . ILE A 1 108 ? -2.406 5.241 -4.943 1.00 96.50 108 ILE A CA 1
ATOM 868 C C . ILE A 1 108 ? -1.838 6.646 -5.141 1.00 96.50 108 ILE A C 1
ATOM 870 O O . ILE A 1 108 ? -2.194 7.287 -6.131 1.00 96.50 108 ILE A O 1
ATOM 874 N N . PRO A 1 109 ? -1.036 7.168 -4.199 1.00 93.25 109 PRO A N 1
ATOM 875 C CA . PRO A 1 109 ? -0.370 8.439 -4.419 1.00 93.25 109 PRO A CA 1
ATOM 876 C C . PRO A 1 109 ? 0.573 8.342 -5.616 1.00 93.25 109 PRO A C 1
ATOM 878 O O . PRO A 1 109 ? 1.345 7.392 -5.732 1.00 93.25 109 PRO A O 1
ATOM 881 N N . CYS A 1 110 ? 0.565 9.384 -6.432 1.00 89.62 110 CYS A N 1
ATOM 882 C CA . CYS A 1 110 ? 1.662 9.672 -7.340 1.00 89.62 110 CYS A CA 1
ATOM 883 C C . CYS A 1 110 ? 2.836 10.308 -6.561 1.00 89.62 110 CYS A C 1
ATOM 885 O O . CYS A 1 110 ? 2.641 10.800 -5.437 1.00 89.62 110 CYS A O 1
ATOM 887 N N . THR A 1 111 ? 4.055 10.253 -7.101 1.00 86.62 111 THR A N 1
ATOM 888 C CA . THR A 1 111 ? 5.298 10.653 -6.401 1.00 86.62 111 THR A CA 1
ATOM 889 C C . THR A 1 111 ? 6.086 11.743 -7.127 1.00 86.62 111 THR A C 1
ATOM 891 O O . THR A 1 111 ? 7.231 12.000 -6.783 1.00 86.62 111 THR A O 1
ATOM 894 N N . GLU A 1 112 ? 5.492 12.405 -8.116 1.00 84.94 112 GLU A N 1
ATOM 895 C CA . GLU A 1 112 ? 6.130 13.473 -8.883 1.00 84.94 112 GLU A CA 1
ATOM 896 C C . GLU A 1 112 ? 6.192 14.770 -8.050 1.00 84.94 112 GLU A C 1
ATOM 898 O O . GLU A 1 112 ? 5.142 15.312 -7.684 1.00 84.94 112 GLU A O 1
ATOM 903 N N . PRO A 1 113 ? 7.390 15.298 -7.739 1.00 78.56 113 PRO A N 1
ATOM 904 C CA . PRO A 1 113 ? 7.550 16.425 -6.815 1.00 78.56 113 PRO A CA 1
ATOM 905 C C . PRO A 1 113 ? 6.963 17.738 -7.347 1.00 78.56 113 PRO A C 1
ATOM 907 O O . PRO A 1 113 ? 6.494 18.575 -6.575 1.00 78.56 113 PRO A O 1
ATOM 910 N N . GLU A 1 114 ? 6.965 17.933 -8.664 1.00 83.94 114 GLU A N 1
ATOM 911 C CA . GLU A 1 114 ? 6.404 19.108 -9.330 1.00 83.94 114 GLU A CA 1
ATOM 912 C C . GLU A 1 114 ? 4.873 19.089 -9.423 1.00 83.94 114 GLU A C 1
ATOM 914 O O . GLU A 1 114 ? 4.262 20.119 -9.719 1.00 83.94 114 GLU A O 1
ATOM 919 N N . ASN A 1 115 ? 4.236 17.944 -9.166 1.00 85.88 115 ASN A N 1
ATOM 920 C CA . ASN A 1 115 ? 2.794 17.812 -9.275 1.00 85.88 115 ASN A CA 1
ATOM 921 C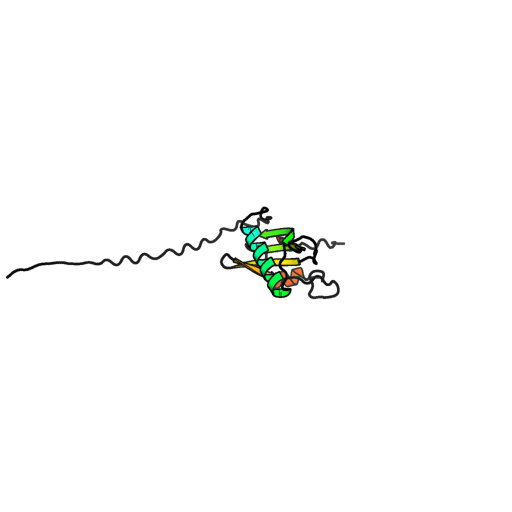 C . ASN A 1 115 ? 2.121 18.109 -7.919 1.00 85.88 115 ASN A C 1
ATOM 923 O O . ASN A 1 115 ? 2.295 17.360 -6.952 1.00 85.88 115 ASN A O 1
ATOM 927 N N . PRO A 1 116 ? 1.291 19.168 -7.825 1.00 85.62 116 PRO A N 1
ATOM 928 C CA . PRO A 1 116 ? 0.648 19.563 -6.574 1.00 85.62 116 PRO A CA 1
ATOM 929 C C . PRO A 1 116 ? -0.378 18.546 -6.054 1.00 85.62 116 PRO A C 1
ATOM 931 O O . PRO A 1 116 ? -0.835 18.681 -4.920 1.00 85.62 116 PRO A O 1
ATOM 934 N N . GLU A 1 117 ? -0.747 17.536 -6.842 1.00 86.44 117 GLU A N 1
ATOM 935 C CA . GLU A 1 117 ? -1.635 16.450 -6.423 1.00 86.44 117 GLU A CA 1
ATOM 936 C C . GLU A 1 117 ? -0.885 15.237 -5.851 1.00 86.44 117 GLU A C 1
ATOM 938 O O . GLU A 1 117 ? -1.512 14.378 -5.231 1.00 86.44 117 GLU A O 1
ATOM 943 N N . CYS A 1 118 ? 0.441 15.177 -5.991 1.00 88.81 118 CYS A N 1
ATOM 944 C CA . CYS A 1 118 ? 1.242 14.034 -5.560 1.00 88.81 118 CYS A CA 1
ATOM 945 C C . CYS A 1 118 ? 1.649 14.089 -4.088 1.00 88.81 118 CYS A C 1
ATOM 947 O O . CYS A 1 118 ? 1.542 15.119 -3.414 1.00 88.81 118 CYS A O 1
ATOM 949 N N . MET A 1 119 ? 2.106 12.946 -3.574 1.00 90.00 119 MET A N 1
ATOM 950 C CA . MET A 1 119 ? 2.386 12.720 -2.153 1.00 90.00 119 MET A CA 1
ATOM 951 C C . MET A 1 119 ? 3.408 13.682 -1.560 1.00 90.00 119 MET A C 1
ATOM 953 O O . MET A 1 119 ? 3.306 14.036 -0.385 1.00 90.00 119 MET A O 1
ATOM 957 N N . GLU A 1 120 ? 4.377 14.095 -2.371 1.00 87.44 120 GLU A N 1
ATOM 958 C CA . GLU A 1 120 ? 5.452 14.997 -1.962 1.00 87.44 120 GLU A CA 1
ATOM 959 C C . GLU A 1 120 ? 4.994 16.461 -1.883 1.00 87.44 120 GLU A C 1
ATOM 961 O O . GLU A 1 120 ? 5.674 17.300 -1.292 1.00 87.44 120 GLU A O 1
ATOM 966 N N . SER A 1 121 ? 3.808 16.776 -2.414 1.00 87.62 121 SER A N 1
ATOM 967 C CA . SER A 1 121 ? 3.270 18.130 -2.369 1.00 87.62 121 SER A CA 1
ATOM 968 C C . SER A 1 121 ? 2.883 18.553 -0.941 1.00 87.62 121 SER A C 1
ATOM 970 O O . SER A 1 121 ? 2.289 17.781 -0.168 1.00 87.62 121 SER A O 1
ATOM 972 N N . PRO A 1 122 ? 3.113 19.828 -0.575 1.00 88.31 122 PRO A N 1
ATOM 973 C CA . PRO A 1 122 ? 2.655 20.358 0.697 1.00 88.31 122 PRO A CA 1
ATOM 974 C C . PRO A 1 122 ? 1.149 20.154 0.906 1.00 88.31 122 PRO A C 1
ATOM 976 O O . PRO A 1 122 ? 0.292 20.539 0.105 1.00 88.31 122 PRO A O 1
ATOM 979 N N . GLY A 1 123 ? 0.805 19.556 2.045 1.00 88.19 123 GLY A N 1
ATOM 980 C CA . GLY A 1 123 ? -0.584 19.360 2.451 1.00 88.19 123 GLY A CA 1
ATOM 981 C C . GLY A 1 123 ? -1.300 18.184 1.785 1.00 88.19 123 GLY A C 1
ATOM 982 O O . GLY A 1 123 ? -2.489 18.020 2.068 1.00 88.19 123 GLY A O 1
ATOM 983 N N . TYR A 1 124 ? -0.619 17.346 0.993 1.00 91.50 124 TYR A N 1
ATOM 984 C CA . TYR A 1 124 ? -1.193 16.121 0.426 1.00 91.50 124 TYR A CA 1
ATOM 985 C C . TYR A 1 124 ? -1.924 15.285 1.485 1.00 91.50 124 TYR A C 1
ATOM 987 O O . TYR A 1 124 ? -3.132 15.074 1.399 1.00 91.50 124 TYR A O 1
ATOM 995 N N . PHE A 1 125 ? -1.232 14.913 2.566 1.00 91.38 125 PHE A N 1
ATOM 996 C CA . PHE A 1 125 ? -1.810 14.089 3.633 1.00 91.38 125 PHE A CA 1
ATOM 997 C C . PHE A 1 125 ? -2.965 14.769 4.378 1.00 91.38 125 PHE A C 1
ATOM 999 O O . PHE A 1 125 ? -3.877 14.094 4.854 1.00 91.38 125 PHE A O 1
ATOM 1006 N N . ARG A 1 126 ? -2.978 16.108 4.436 1.00 91.19 126 ARG A N 1
ATOM 1007 C CA . ARG A 1 126 ? -4.113 16.863 4.983 1.00 91.19 126 ARG A CA 1
ATOM 1008 C C . ARG A 1 126 ? -5.333 16.733 4.073 1.00 91.19 126 ARG A C 1
ATOM 1010 O O . ARG A 1 126 ? -6.419 16.453 4.571 1.00 91.19 126 ARG A O 1
ATOM 1017 N N . ARG A 1 127 ? -5.165 16.896 2.754 1.00 92.19 127 ARG A N 1
ATOM 1018 C CA . ARG A 1 127 ? -6.246 16.692 1.771 1.00 92.19 127 ARG A CA 1
ATOM 1019 C C . ARG A 1 127 ? -6.730 15.240 1.787 1.00 92.19 127 ARG A C 1
ATOM 1021 O O . ARG A 1 127 ? -7.934 15.005 1.820 1.00 92.19 127 ARG A O 1
ATOM 1028 N N . LEU A 1 128 ? -5.811 14.279 1.869 1.00 93.62 128 LEU A N 1
ATOM 1029 C CA . LEU A 1 128 ? -6.120 12.853 1.969 1.00 93.62 128 LEU A CA 1
ATOM 1030 C C . LEU A 1 128 ? -6.982 12.535 3.202 1.00 93.62 128 LEU A C 1
ATOM 1032 O O . LEU A 1 128 ? -8.002 11.861 3.075 1.00 93.62 128 LEU A O 1
ATOM 1036 N N . ALA A 1 129 ? -6.625 13.067 4.375 1.00 92.62 129 ALA A N 1
ATOM 1037 C CA . ALA A 1 129 ? -7.403 12.892 5.602 1.00 92.62 129 ALA A CA 1
ATOM 1038 C C . ALA A 1 129 ? -8.808 13.519 5.514 1.00 92.62 129 ALA A C 1
ATOM 1040 O O . ALA A 1 129 ? -9.761 12.960 6.050 1.00 92.62 129 ALA A O 1
ATOM 1041 N N . VAL A 1 130 ? -8.960 14.644 4.803 1.00 94.38 130 VAL A N 1
ATOM 1042 C CA . VAL A 1 130 ? -10.278 15.246 4.530 1.00 94.38 130 VAL A CA 1
ATOM 1043 C C . VAL A 1 130 ? -11.121 14.346 3.619 1.00 94.38 130 VAL A C 1
ATOM 1045 O O . VAL A 1 130 ? -12.307 14.161 3.887 1.00 94.38 130 VAL A O 1
ATOM 1048 N N . ARG A 1 131 ? -10.526 13.744 2.578 1.00 95.44 131 ARG A N 1
ATOM 1049 C CA . ARG A 1 131 ? -11.223 12.794 1.684 1.00 95.44 131 ARG A CA 1
ATOM 1050 C C . ARG A 1 131 ? -11.627 11.500 2.395 1.00 95.44 131 ARG A C 1
ATOM 1052 O O . ARG A 1 131 ? -12.652 10.913 2.056 1.00 95.44 131 ARG A O 1
ATOM 1059 N N . PHE A 1 132 ? -10.850 11.068 3.390 1.00 96.25 132 PHE A N 1
ATOM 1060 C CA . PHE A 1 132 ? -11.093 9.842 4.151 1.00 96.25 132 PHE A CA 1
ATOM 1061 C C . PHE A 1 132 ? -11.192 10.110 5.665 1.00 96.25 132 PHE A C 1
ATOM 1063 O O . PHE A 1 132 ? -10.276 9.761 6.406 1.00 96.25 132 PHE A O 1
ATOM 1070 N N . PRO A 1 133 ? -12.322 10.643 6.175 1.00 93.94 133 PRO A N 1
ATOM 1071 C CA . PRO A 1 133 ? -12.442 11.055 7.581 1.00 93.94 133 PRO A CA 1
ATOM 1072 C C . PRO A 1 133 ? -12.275 9.938 8.625 1.00 93.94 133 PRO A C 1
ATOM 1074 O O . PRO A 1 133 ? -12.043 10.218 9.798 1.00 93.94 133 PRO A O 1
ATOM 1077 N N . SER A 1 134 ? -12.417 8.669 8.228 1.00 94.38 134 SER A N 1
ATOM 1078 C CA . SER A 1 134 ? -12.210 7.509 9.110 1.00 94.38 134 SER A CA 1
ATOM 1079 C C . SER A 1 134 ? -10.780 6.961 9.094 1.00 94.38 134 SER A C 1
ATOM 1081 O O . SER A 1 134 ? -10.484 6.058 9.878 1.00 94.38 134 SER A O 1
ATOM 1083 N N . LEU A 1 135 ? -9.897 7.499 8.243 1.00 94.56 135 LEU A N 1
ATOM 1084 C CA . LEU A 1 135 ? -8.483 7.141 8.180 1.00 94.56 135 LEU A CA 1
ATOM 1085 C C . LEU A 1 135 ? -7.779 7.557 9.479 1.00 94.56 135 LEU A C 1
ATOM 1087 O O . LEU A 1 135 ? -7.740 8.748 9.801 1.00 94.56 135 LEU A O 1
ATOM 1091 N N . PRO A 1 136 ? -7.186 6.618 10.238 1.00 93.06 136 PRO A N 1
ATOM 1092 C CA . PRO A 1 136 ? -6.409 6.980 11.412 1.00 93.06 136 PRO A CA 1
ATOM 1093 C C . PRO A 1 136 ? -5.197 7.826 11.013 1.00 93.06 136 PRO A C 1
ATOM 1095 O O . PRO A 1 136 ? -4.320 7.350 10.296 1.00 93.06 136 PRO A O 1
ATOM 1098 N N . SER A 1 137 ? -5.104 9.054 11.528 1.00 88.62 137 SER A N 1
ATOM 1099 C CA . SER A 1 137 ? -3.983 9.966 11.243 1.00 88.62 137 SER A CA 1
ATOM 1100 C C . SER A 1 137 ? -2.616 9.383 11.605 1.00 88.62 137 SER A C 1
ATOM 1102 O O . SER A 1 137 ? -1.622 9.733 10.988 1.00 88.62 137 SER A O 1
ATOM 1104 N N . VAL A 1 138 ? -2.577 8.450 12.560 1.00 89.06 138 VAL A N 1
ATOM 1105 C CA . VAL A 1 138 ? -1.370 7.717 12.968 1.00 89.06 138 VAL A CA 1
ATOM 1106 C C . VAL A 1 138 ? -0.803 6.797 11.871 1.00 89.06 138 VAL A C 1
ATOM 1108 O O . VAL A 1 138 ? 0.356 6.408 11.949 1.00 89.06 138 VAL A O 1
ATOM 1111 N N . LEU A 1 139 ? -1.602 6.423 10.862 1.00 90.19 139 LEU A N 1
ATOM 1112 C CA . LEU A 1 139 ? -1.120 5.662 9.701 1.00 90.19 139 LEU A CA 1
ATOM 1113 C C . LEU A 1 139 ? -0.474 6.548 8.645 1.00 90.19 139 LEU A C 1
ATOM 1115 O O . LEU A 1 139 ? 0.312 6.055 7.839 1.00 90.19 139 LEU A O 1
ATOM 1119 N N . LEU A 1 140 ? -0.826 7.832 8.628 1.00 81.81 140 LEU A N 1
ATOM 1120 C CA . LEU A 1 140 ? -0.215 8.764 7.704 1.00 81.81 140 LEU A CA 1
ATOM 1121 C C . LEU A 1 140 ? 1.201 9.040 8.201 1.00 81.81 140 LEU A C 1
ATOM 1123 O O . LEU A 1 140 ? 1.369 9.311 9.394 1.00 81.81 140 LEU A O 1
ATOM 1127 N N . PRO A 1 141 ? 2.218 8.983 7.327 1.00 72.00 141 PRO A N 1
ATOM 1128 C CA . PRO A 1 141 ? 3.546 9.425 7.707 1.00 72.00 141 PRO A CA 1
ATOM 1129 C C . PRO A 1 141 ? 3.417 10.877 8.178 1.00 72.00 141 PRO A C 1
ATOM 1131 O O . PRO A 1 141 ? 3.097 11.778 7.400 1.00 72.00 141 PRO A O 1
ATOM 1134 N N . MET A 1 142 ? 3.579 11.100 9.487 1.00 52.97 142 MET A N 1
ATOM 1135 C CA . MET A 1 142 ? 3.721 12.451 10.012 1.00 52.97 142 MET A CA 1
ATOM 1136 C C . MET A 1 142 ? 4.923 13.026 9.288 1.00 52.97 142 MET A C 1
ATOM 1138 O O . MET A 1 142 ? 6.006 12.452 9.368 1.00 52.97 142 MET A O 1
ATOM 1142 N N . GLN A 1 143 ? 4.709 14.097 8.527 1.00 48.44 143 GLN A N 1
ATOM 1143 C CA . GLN A 1 143 ? 5.779 14.736 7.785 1.00 48.44 143 GLN A CA 1
ATOM 1144 C C . GLN A 1 143 ? 6.911 15.055 8.762 1.00 48.44 143 GLN A C 1
ATOM 1146 O O . GLN A 1 143 ? 6.808 15.968 9.581 1.00 48.44 143 GLN A O 1
ATOM 1151 N N . SER A 1 144 ? 8.003 14.300 8.678 1.00 32.22 144 SER A N 1
ATOM 1152 C CA . SER A 1 144 ? 9.300 14.720 9.181 1.00 32.22 144 SER A CA 1
ATOM 1153 C C . SER A 1 144 ? 9.825 15.790 8.228 1.00 32.22 144 SER A C 1
ATOM 1155 O O . SER A 1 144 ? 10.793 15.589 7.504 1.00 32.22 144 SER A O 1
ATOM 1157 N N . SER A 1 145 ? 9.137 16.924 8.181 1.00 37.97 145 SER A N 1
ATOM 1158 C CA . SER A 1 145 ? 9.610 18.150 7.562 1.00 37.97 145 SER A CA 1
ATOM 1159 C C . SER A 1 145 ? 9.525 19.220 8.639 1.00 37.97 145 SER A C 1
ATOM 1161 O O . SER A 1 145 ? 8.511 19.893 8.790 1.00 37.97 145 SER A O 1
ATOM 1163 N N . ASN A 1 146 ? 10.576 19.260 9.458 1.00 31.42 146 ASN A N 1
ATOM 1164 C CA . ASN A 1 146 ? 11.072 20.427 10.177 1.00 31.42 146 ASN A CA 1
ATOM 1165 C C . ASN A 1 146 ? 10.015 21.482 10.555 1.00 31.42 146 ASN A C 1
ATOM 1167 O O . ASN A 1 146 ? 9.758 22.412 9.795 1.00 31.42 146 ASN A O 1
ATOM 1171 N N . CYS A 1 147 ? 9.530 21.424 11.800 1.00 32.19 147 CYS A N 1
ATOM 1172 C CA . CYS A 1 147 ? 9.391 22.670 12.548 1.00 32.19 147 CYS A CA 1
ATOM 1173 C C . CYS A 1 147 ? 10.790 23.295 12.614 1.00 32.19 147 CYS A C 1
ATOM 1175 O O . CYS A 1 147 ? 11.649 22.823 13.363 1.00 32.19 147 CYS A O 1
ATOM 1177 N N . ARG A 1 148 ? 11.027 24.308 11.791 1.00 32.84 148 ARG A N 1
ATOM 1178 C CA . ARG A 1 148 ? 12.073 25.295 12.002 1.00 32.84 148 ARG A CA 1
ATOM 1179 C C . ARG A 1 148 ? 11.482 26.663 11.709 1.00 32.84 148 ARG A C 1
ATOM 1181 O O . ARG A 1 148 ? 10.722 26.755 10.722 1.00 32.84 148 ARG A O 1
#

Sequence (148 aa):
MLLFSVYFLVSGIAVAGQLRLREARGDVRKVYTPAPGSEERTEILDAMRMKVK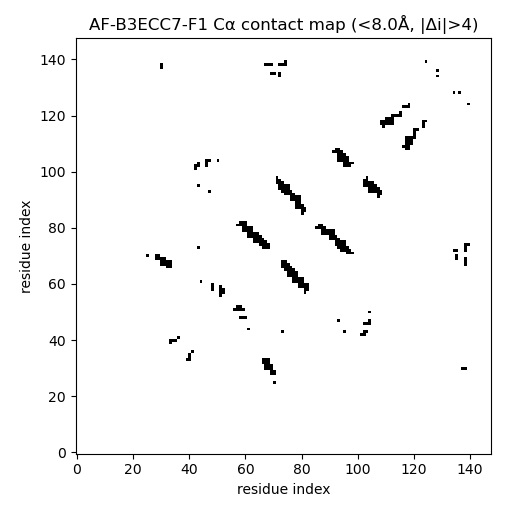ELHDLDVIFVVKTMTVSKGWAWVHTQPRSRDGSGVYEDFFALLHRRQGRWSIAEIPCTEPENPECMESPGYFRRLAVRFPSLPSVLLPMQSSNCR

Mean predicted aligned error: 11.26 Å

pLDDT: mean 83.65, std 19.65, range [31.42, 98.75]

Organism: Chlorobium limicola (strain DSM 245 / NBRC 103803 / 6330) (NCBI:txid290315)

Nearest PDB structures (foldseek):
  5kuy-assembly1_G  TM=6.846E-01  e=1.995E-02  synthetic construct
  2jq5-assembly1_A  TM=5.453E-01  e=3.025E-01  Rhodopseudomonas palustris
  2lnj-assembly1_A  TM=3.969E-01  e=1.961E+00  Synechocystis sp. PCC 6803
  6xn1-assembly1_A  TM=4.477E-01  e=7.635E+00  Xanthomonas citri pv. citri str. 306

Radius of gyration: 24.52 Å; Cα contacts (8 Å, |Δi|>4): 189; chains: 1; bounding box: 85×71×37 Å

Secondary structure (DSSP, 8-state):
---------------------------TT--B-PPTT-HHHHHHHHHHHHHHHHHH---EEEEEEEEEEETTEEEEEEEEEETTS--B---EEEEEEEETTEEEEEE-----TT-TTSTTSTTHHHHHHHH-TTS-GGGS--------